Protein AF-A0A6V8LZK1-F1 (afdb_monomer)

Solvent-accessible surface area (backbone atoms only — not comparable to full-atom values): 6368 Å² total; per-residue (Å²): 115,73,73,61,58,57,55,56,58,60,57,60,65,61,64,75,71,76,67,86,68,78,70,72,68,50,53,73,65,57,48,47,48,55,44,41,63,78,51,80,70,53,90,83,42,76,43,63,66,56,31,49,52,51,48,60,58,57,66,62,90,64,95,36,36,70,60,36,37,53,35,37,53,54,48,45,53,53,49,44,75,75,33,73,91,47,84,35,54,64,56,52,52,51,35,41,53,46,43,43,50,36,24,43,32,64,46,62,128

pLDDT: mean 81.81, std 16.85, range [48.75, 98.25]

Sequence (109 aa):
MRAILVSLLAAASLILLAGCKNPPKMSLDEFQEFCNDEFGYAEDCDSGPICSGYAQAVSRQFQGVKDCVAACNAQDKAYWMENVMTDCAAVVGNATDWCDQYCRRKYQQ

Foldseek 3Di:
DVVVVVVVVVVVVVVVVPPPDQPAAADLVNLLCVLQVVDPCPVFDHLNVLLVLLSVLQVDDDPALVVQLVSLVVSLVVVCVVCVPGPCNVSSVSSSVSSSVNRCRNGPD

Radius of gyration: 20.29 Å; Cα contacts (8 Å, |Δi|>4): 91; chains: 1; bounding box: 30×31×66 Å

Structure (mmCIF, N/CA/C/O backbone):
data_AF-A0A6V8LZK1-F1
#
_entry.id   AF-A0A6V8LZK1-F1
#
loop_
_atom_site.group_PDB
_atom_site.id
_atom_site.type_symbol
_atom_site.label_atom_id
_atom_site.label_alt_id
_atom_site.label_comp_id
_atom_site.label_asym_id
_atom_site.label_entity_id
_atom_site.label_seq_id
_atom_site.pdbx_PDB_ins_code
_atom_site.Cartn_x
_atom_site.Cartn_y
_atom_site.Cartn_z
_atom_site.occupancy
_atom_site.B_iso_or_equiv
_atom_site.auth_seq_id
_atom_site.auth_comp_id
_atom_site.auth_asym_id
_atom_site.auth_atom_id
_atom_site.pdbx_PDB_model_num
ATOM 1 N N . MET A 1 1 ? 5.197 20.648 53.336 1.00 48.75 1 MET A N 1
ATOM 2 C CA . MET A 1 1 ? 6.047 20.643 52.119 1.00 48.75 1 MET A CA 1
ATOM 3 C C . MET A 1 1 ? 6.101 19.284 51.411 1.00 48.75 1 MET A C 1
ATOM 5 O O . MET A 1 1 ? 5.897 19.266 50.209 1.00 48.75 1 MET A O 1
ATOM 9 N N . ARG A 1 2 ? 6.280 18.144 52.105 1.00 51.41 2 ARG A N 1
ATOM 10 C CA . ARG A 1 2 ? 6.302 16.803 51.466 1.00 51.41 2 ARG A CA 1
ATOM 11 C C . ARG A 1 2 ? 4.983 16.369 50.794 1.00 51.41 2 ARG A C 1
ATOM 13 O O . ARG A 1 2 ? 5.030 15.755 49.740 1.00 51.41 2 ARG A O 1
ATOM 20 N N . ALA A 1 3 ? 3.825 16.740 51.347 1.00 48.75 3 ALA A N 1
ATOM 21 C CA . ALA A 1 3 ? 2.515 16.389 50.774 1.00 48.75 3 ALA A CA 1
ATOM 22 C C . ALA A 1 3 ? 2.174 17.140 49.468 1.00 48.75 3 ALA A C 1
ATOM 24 O O . ALA A 1 3 ? 1.406 16.645 48.646 1.00 48.75 3 ALA A O 1
ATOM 25 N N . ILE A 1 4 ? 2.779 18.315 49.255 1.00 53.53 4 ILE A N 1
ATOM 26 C CA . ILE A 1 4 ? 2.552 19.140 48.056 1.00 53.53 4 ILE A CA 1
ATOM 27 C C . ILE A 1 4 ? 3.290 18.533 46.854 1.00 53.53 4 ILE A C 1
ATOM 29 O O . ILE A 1 4 ? 2.759 18.501 45.749 1.00 53.53 4 ILE A O 1
ATOM 33 N N . LEU A 1 5 ? 4.478 17.963 47.088 1.00 51.28 5 LEU A N 1
ATOM 34 C CA . LEU A 1 5 ? 5.279 17.313 46.047 1.00 51.28 5 LEU A CA 1
ATOM 35 C C . LEU A 1 5 ? 4.611 16.042 45.497 1.00 51.28 5 LEU A C 1
ATOM 37 O O . LEU A 1 5 ? 4.674 15.799 44.299 1.00 51.28 5 LEU A O 1
ATOM 41 N N . VAL A 1 6 ? 3.910 15.267 46.333 1.00 54.66 6 VAL A N 1
ATOM 42 C CA . VAL A 1 6 ? 3.239 14.026 45.891 1.00 54.66 6 VAL A CA 1
ATOM 43 C C . VAL A 1 6 ? 2.012 14.314 45.012 1.00 54.66 6 VAL A C 1
ATOM 45 O O . VAL A 1 6 ? 1.749 13.577 44.066 1.00 54.66 6 VAL A O 1
ATOM 48 N N . SER A 1 7 ? 1.301 15.420 45.259 1.00 52.94 7 SER A N 1
ATOM 49 C CA . SER A 1 7 ? 0.118 15.799 44.465 1.00 52.94 7 SER A CA 1
ATOM 50 C C . SER A 1 7 ? 0.472 16.311 43.061 1.00 52.94 7 SER A C 1
ATOM 52 O O . SER A 1 7 ? -0.296 16.112 42.124 1.00 52.94 7 SER A O 1
ATOM 54 N N . LEU A 1 8 ? 1.651 16.921 42.889 1.00 53.28 8 LEU A N 1
ATOM 55 C CA . LEU A 1 8 ? 2.128 17.403 41.585 1.00 53.28 8 LEU A CA 1
ATOM 56 C C . LEU A 1 8 ? 2.546 16.259 40.647 1.00 53.28 8 LEU A C 1
ATOM 58 O O . LEU A 1 8 ? 2.294 16.335 39.446 1.00 53.28 8 LEU A O 1
ATOM 62 N N . LEU A 1 9 ? 3.118 15.175 41.181 1.00 53.59 9 LEU A N 1
ATOM 63 C CA . LEU A 1 9 ? 3.473 13.996 40.381 1.00 53.59 9 LEU A CA 1
ATOM 64 C C . LEU A 1 9 ? 2.246 13.184 39.935 1.00 53.59 9 LEU A C 1
ATOM 66 O O . LEU A 1 9 ? 2.261 12.623 38.845 1.00 53.59 9 LEU A O 1
ATOM 70 N N . ALA A 1 10 ? 1.167 13.158 40.723 1.00 54.75 10 ALA A N 1
ATOM 71 C CA . ALA A 1 10 ? -0.072 12.479 40.334 1.00 54.75 10 ALA A CA 1
ATOM 72 C C . ALA A 1 10 ? -0.823 13.208 39.200 1.00 54.75 10 ALA A C 1
ATOM 74 O O . ALA A 1 10 ? -1.440 12.561 38.355 1.00 54.75 10 ALA A O 1
ATOM 75 N N . ALA A 1 11 ? -0.737 14.541 39.144 1.00 53.81 11 ALA A N 1
ATOM 76 C CA . ALA A 1 11 ? -1.372 15.341 38.094 1.00 53.81 11 ALA A CA 1
ATOM 77 C C . ALA A 1 11 ? -0.665 15.218 36.728 1.00 53.81 11 ALA A C 1
ATOM 79 O O . ALA A 1 11 ? -1.324 15.278 35.692 1.00 53.81 11 ALA A O 1
ATOM 80 N N . ALA A 1 12 ? 0.654 14.994 36.710 1.00 54.16 12 ALA A N 1
ATOM 81 C CA . ALA A 1 12 ? 1.421 14.823 35.472 1.00 54.16 12 ALA A CA 1
ATOM 82 C C . ALA A 1 12 ? 1.098 13.502 34.741 1.00 54.16 12 ALA A C 1
ATOM 84 O O . ALA A 1 12 ? 1.126 13.449 33.512 1.00 54.16 12 ALA A O 1
ATOM 85 N N . SER A 1 13 ? 0.723 12.451 35.477 1.00 55.66 13 SER A N 1
ATOM 86 C CA . SER A 1 13 ? 0.399 11.130 34.916 1.00 55.66 13 SER A CA 1
ATOM 87 C C . SER A 1 13 ? -0.952 11.074 34.191 1.00 55.66 13 SER A C 1
ATOM 89 O O . SER A 1 13 ? -1.173 10.177 33.382 1.00 55.66 13 SER A O 1
ATOM 91 N N . LEU A 1 14 ? -1.860 12.022 34.451 1.00 53.47 14 LEU A N 1
ATOM 92 C CA . LEU A 1 14 ? -3.196 12.071 33.837 1.00 53.47 14 LEU A CA 1
ATOM 93 C C . LEU A 1 14 ? -3.204 12.717 32.442 1.00 53.47 14 LEU A C 1
ATOM 95 O O . LEU A 1 14 ? -4.124 12.474 31.666 1.00 53.47 14 LEU A O 1
ATOM 99 N N . ILE A 1 15 ? -2.176 13.497 32.087 1.00 56.38 15 ILE A N 1
ATOM 100 C CA . ILE A 1 15 ? -2.093 14.179 30.782 1.00 56.38 15 ILE A CA 1
ATOM 101 C C . ILE A 1 15 ? -1.661 13.204 29.668 1.00 56.38 15 ILE A C 1
ATOM 103 O O . ILE A 1 15 ? -2.043 13.370 28.513 1.00 56.38 15 ILE A O 1
ATOM 107 N N . LEU A 1 16 ? -0.946 12.127 30.012 1.00 55.62 16 LEU A N 1
ATOM 108 C CA . LEU A 1 16 ? -0.469 11.118 29.054 1.00 55.62 16 LEU A CA 1
ATOM 109 C C . LEU A 1 16 ? -1.567 10.170 28.532 1.00 55.62 16 LEU A C 1
ATOM 111 O O . LEU A 1 16 ? -1.339 9.459 27.559 1.00 55.62 16 LEU A O 1
ATOM 115 N N . LEU A 1 17 ? -2.761 10.166 29.135 1.00 54.41 17 LEU A N 1
ATOM 116 C CA . LEU A 1 17 ? -3.891 9.323 28.710 1.00 54.41 17 LEU A CA 1
ATOM 117 C C . LEU A 1 17 ? -4.844 10.018 27.726 1.00 54.41 17 LEU A C 1
ATOM 119 O O . LEU A 1 17 ? -5.719 9.366 27.162 1.00 54.41 17 LEU A O 1
ATOM 123 N N . ALA A 1 18 ? -4.681 11.321 27.482 1.00 56.41 18 ALA A N 1
ATOM 124 C CA . ALA A 1 18 ? -5.583 12.091 26.621 1.00 56.41 18 ALA A CA 1
ATOM 125 C C . ALA A 1 18 ? -5.246 12.018 25.112 1.00 56.41 18 ALA A C 1
ATOM 127 O O . ALA A 1 18 ? -5.877 12.708 24.315 1.00 56.41 18 ALA A O 1
ATOM 128 N N . GLY A 1 19 ? -4.256 11.213 24.703 1.00 54.88 19 GLY A N 1
ATOM 129 C CA . GLY A 1 19 ? -3.653 11.305 23.365 1.00 54.88 19 GLY A CA 1
ATOM 130 C C . GLY A 1 19 ? -4.038 10.252 22.319 1.00 54.88 19 GLY A C 1
ATOM 131 O O . GLY A 1 19 ? -3.775 10.473 21.142 1.00 54.88 19 GLY A O 1
ATOM 132 N N . CYS A 1 20 ? -4.654 9.123 22.676 1.00 63.34 20 CYS A N 1
ATOM 133 C CA . CYS A 1 20 ? -4.915 8.048 21.706 1.00 63.34 20 CYS A CA 1
ATOM 134 C C . CYS A 1 20 ? -6.268 8.225 21.003 1.00 63.34 20 CYS A C 1
ATOM 136 O O . CYS A 1 20 ? -7.178 7.417 21.183 1.00 63.34 20 C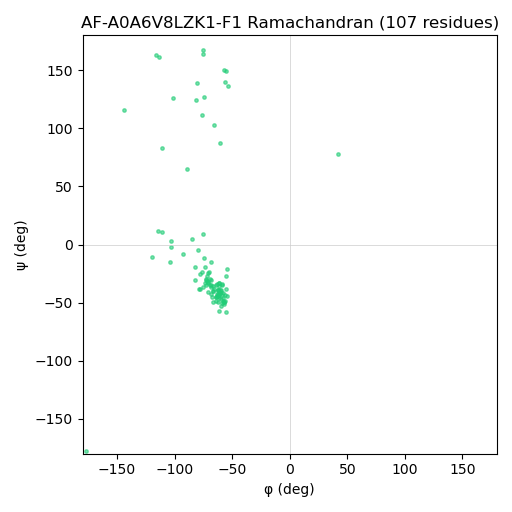YS A O 1
ATOM 138 N N . LYS A 1 21 ? -6.439 9.292 20.214 1.00 68.25 21 LYS A N 1
ATOM 139 C CA . LYS A 1 21 ? -7.570 9.362 19.277 1.00 68.25 21 LYS A CA 1
ATOM 140 C C . LYS A 1 21 ? -7.194 8.577 18.023 1.00 68.25 21 LYS A C 1
ATOM 142 O O . LYS A 1 21 ? -6.163 8.867 17.419 1.00 68.25 21 LYS A O 1
ATOM 147 N N . ASN A 1 22 ? -8.015 7.596 17.642 1.00 69.69 22 ASN A N 1
ATOM 148 C CA . ASN A 1 22 ? -7.816 6.867 16.390 1.00 69.69 22 ASN A CA 1
ATOM 149 C C . ASN A 1 22 ? -7.727 7.872 15.225 1.00 69.69 22 ASN A C 1
ATOM 151 O O . ASN A 1 22 ? -8.516 8.829 15.199 1.00 69.69 22 ASN A O 1
ATOM 155 N N . PRO A 1 23 ? -6.775 7.690 14.290 1.00 79.19 23 PRO A N 1
ATOM 156 C CA . PRO A 1 23 ? -6.687 8.540 13.112 1.00 79.19 23 PRO A CA 1
ATOM 157 C C . PRO A 1 23 ? -8.028 8.536 12.364 1.00 79.19 23 PRO A C 1
ATOM 159 O O . PRO A 1 23 ? -8.760 7.541 12.416 1.00 79.19 23 PRO A O 1
ATOM 162 N N . PRO A 1 24 ? -8.380 9.641 11.684 1.00 85.94 24 PRO A N 1
ATOM 163 C CA . PRO A 1 24 ? -9.608 9.693 10.908 1.00 85.94 24 PRO A CA 1
ATOM 164 C C . PRO A 1 24 ? -9.630 8.573 9.861 1.00 85.94 24 PRO A C 1
ATOM 166 O O . PRO A 1 24 ? -8.585 8.134 9.367 1.00 85.94 24 PRO A O 1
ATOM 169 N N . LYS A 1 25 ? -10.843 8.118 9.528 1.00 90.69 25 LYS A N 1
ATOM 170 C CA . LYS A 1 25 ? -11.046 7.175 8.427 1.00 90.69 25 LYS A CA 1
ATOM 171 C C . LYS A 1 25 ? -10.468 7.773 7.148 1.00 90.69 25 LYS A C 1
ATOM 173 O O . LYS A 1 25 ? -10.644 8.960 6.907 1.00 90.69 25 LYS A O 1
ATOM 178 N N . MET A 1 26 ? -9.821 6.929 6.356 1.00 93.25 26 MET A N 1
ATOM 179 C CA . MET A 1 26 ? -9.294 7.276 5.041 1.00 93.25 26 MET A CA 1
ATOM 180 C C . MET A 1 26 ? -10.257 6.747 3.977 1.00 93.25 26 MET A C 1
ATOM 182 O O . MET A 1 26 ? -10.633 5.570 3.999 1.00 93.25 26 MET A O 1
ATOM 186 N N . SER A 1 27 ? -10.697 7.623 3.085 1.00 94.75 27 SER A N 1
ATOM 187 C CA . SER A 1 27 ? -11.436 7.278 1.873 1.00 94.75 27 SER A CA 1
ATOM 188 C C . SER A 1 27 ? -10.506 6.680 0.815 1.00 94.75 27 SER A C 1
ATOM 190 O O . SER A 1 27 ? -9.285 6.692 0.955 1.00 94.75 27 SER A O 1
ATOM 192 N N . LEU A 1 28 ? -11.086 6.082 -0.227 1.00 94.62 28 LEU A N 1
ATOM 193 C CA . LEU A 1 28 ? -10.286 5.498 -1.305 1.00 94.62 28 LEU A CA 1
ATOM 194 C C . LEU A 1 28 ? -9.584 6.582 -2.139 1.00 94.62 28 LEU A C 1
ATOM 196 O O . LEU A 1 28 ? -8.452 6.371 -2.558 1.00 94.62 28 LEU A O 1
ATOM 200 N N . ASP A 1 29 ? -10.232 7.735 -2.316 1.00 94.31 29 ASP A N 1
ATOM 201 C CA . ASP A 1 29 ? -9.661 8.874 -3.038 1.00 94.31 29 ASP A CA 1
ATOM 202 C C . ASP A 1 29 ? -8.481 9.471 -2.259 1.00 94.31 29 ASP A C 1
ATOM 204 O O . ASP A 1 29 ? -7.406 9.626 -2.824 1.00 94.31 29 ASP A O 1
ATOM 208 N N . GLU A 1 30 ? -8.621 9.669 -0.940 1.00 94.31 30 GLU A N 1
ATOM 209 C CA . GLU A 1 30 ? -7.506 10.106 -0.079 1.00 94.31 30 GLU A CA 1
ATOM 210 C C . GLU A 1 30 ? -6.341 9.108 -0.102 1.00 94.31 30 GLU A C 1
ATOM 212 O O . GLU A 1 30 ? -5.183 9.509 -0.153 1.00 94.31 30 GLU A O 1
ATOM 217 N N . PHE A 1 31 ? -6.626 7.801 -0.082 1.00 94.12 31 PHE A N 1
ATOM 218 C CA . PHE A 1 31 ? -5.587 6.781 -0.251 1.00 94.12 31 PHE A CA 1
ATOM 219 C C . PHE A 1 31 ? -4.840 6.965 -1.580 1.00 94.12 31 PHE A C 1
ATOM 221 O O . PHE A 1 31 ? -3.609 6.951 -1.599 1.00 94.12 31 PHE A O 1
ATOM 228 N N . GLN A 1 32 ? -5.580 7.132 -2.679 1.00 92.06 32 GLN A N 1
ATOM 229 C CA . GLN A 1 32 ? -5.003 7.275 -4.010 1.00 92.06 32 GLN A CA 1
ATOM 230 C C . GLN A 1 32 ? -4.151 8.548 -4.093 1.00 92.06 32 GLN A C 1
ATOM 232 O O . GLN A 1 32 ? -3.040 8.490 -4.608 1.00 92.06 32 GLN A O 1
ATOM 237 N N . GLU A 1 33 ? -4.631 9.671 -3.564 1.00 91.75 33 GLU A N 1
ATOM 238 C CA . GLU A 1 33 ? -3.884 10.932 -3.508 1.00 91.75 33 GLU A CA 1
ATOM 239 C C . GLU A 1 33 ? -2.587 10.775 -2.706 1.00 91.75 33 GLU A C 1
ATOM 241 O O . GLU A 1 33 ? -1.512 11.022 -3.244 1.00 91.75 33 GLU A O 1
ATOM 246 N N . PHE A 1 34 ? -2.648 10.259 -1.472 1.00 91.62 34 PHE A N 1
ATOM 247 C CA . PHE A 1 34 ? -1.453 10.101 -0.634 1.00 91.62 34 PHE A CA 1
ATOM 248 C C . PHE A 1 34 ? -0.419 9.143 -1.227 1.00 91.62 34 PHE A C 1
ATOM 250 O O . PHE A 1 34 ? 0.778 9.416 -1.162 1.00 91.62 34 PHE A O 1
ATOM 257 N N . CYS A 1 35 ? -0.871 8.047 -1.838 1.00 90.81 35 CYS A N 1
ATOM 258 C CA . CYS A 1 35 ? 0.020 7.099 -2.496 1.00 90.81 35 CYS A CA 1
ATOM 259 C C . CYS A 1 35 ? 0.776 7.742 -3.671 1.00 90.81 35 CYS A C 1
ATOM 261 O O . CYS A 1 35 ? 1.964 7.479 -3.856 1.00 90.81 35 CYS A O 1
ATOM 263 N N . ASN A 1 36 ? 0.105 8.598 -4.452 1.00 88.19 36 ASN A N 1
ATOM 264 C CA . ASN A 1 36 ? 0.718 9.260 -5.604 1.00 88.19 36 ASN A CA 1
ATOM 265 C C . ASN A 1 36 ? 1.601 10.453 -5.203 1.00 88.19 36 ASN A C 1
ATOM 267 O O . ASN A 1 36 ? 2.667 10.629 -5.790 1.00 88.19 36 ASN A O 1
ATOM 271 N N . ASP A 1 37 ? 1.193 11.239 -4.202 1.00 84.88 37 ASP A N 1
ATOM 272 C CA . ASP A 1 37 ? 1.870 12.479 -3.796 1.00 84.88 37 ASP A CA 1
ATOM 273 C C . ASP A 1 37 ? 3.209 12.250 -3.081 1.00 84.88 37 ASP A C 1
ATOM 275 O O . ASP A 1 37 ? 4.094 13.107 -3.136 1.00 84.88 37 ASP A O 1
ATOM 279 N N . GLU A 1 38 ? 3.395 11.107 -2.411 1.00 72.69 38 GLU A N 1
ATOM 280 C CA . GLU A 1 38 ? 4.63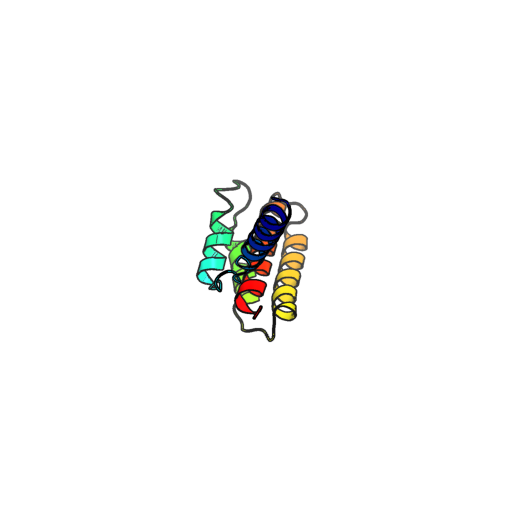8 10.827 -1.675 1.00 72.69 38 GLU A CA 1
ATOM 281 C C . GLU A 1 38 ? 5.852 10.630 -2.603 1.00 72.69 38 GLU A C 1
ATOM 283 O O . GLU A 1 38 ? 7.000 10.765 -2.177 1.00 72.69 38 GLU A O 1
ATOM 288 N N . PHE A 1 39 ? 5.609 10.422 -3.900 1.00 64.44 39 PHE A N 1
ATOM 289 C CA . PHE A 1 39 ? 6.631 10.366 -4.936 1.00 64.44 39 PHE A CA 1
ATOM 290 C C . PHE A 1 39 ? 6.521 11.580 -5.845 1.00 64.44 39 PHE A C 1
ATOM 292 O O . PHE A 1 39 ? 5.965 11.520 -6.939 1.00 64.44 39 PHE A O 1
ATOM 299 N N . GLY A 1 40 ? 7.115 12.691 -5.416 1.00 52.19 40 GLY A N 1
ATOM 300 C CA . GLY A 1 40 ? 7.474 13.764 -6.335 1.00 52.19 40 GLY A CA 1
ATOM 301 C C . GLY A 1 40 ? 8.467 13.235 -7.373 1.00 52.19 40 GLY A C 1
ATOM 302 O O . GLY A 1 40 ? 9.666 13.314 -7.144 1.00 52.19 40 GLY A O 1
ATOM 303 N N . TYR A 1 41 ? 7.953 12.663 -8.467 1.00 52.62 41 TYR A N 1
ATOM 304 C CA . TYR A 1 41 ? 8.678 12.155 -9.635 1.00 52.62 41 TYR A CA 1
ATOM 305 C C . TYR A 1 41 ? 9.962 11.380 -9.289 1.00 52.62 41 TYR A C 1
ATOM 307 O O . TYR A 1 41 ? 11.072 11.880 -9.462 1.00 52.62 4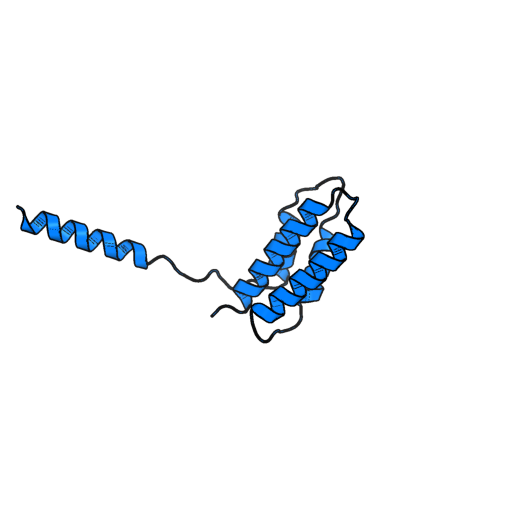1 TYR A O 1
ATOM 315 N N . ALA A 1 42 ? 9.829 10.122 -8.854 1.00 57.09 42 ALA A N 1
ATOM 316 C CA . ALA A 1 42 ? 10.911 9.171 -9.096 1.00 57.09 42 ALA A CA 1
ATOM 317 C C . ALA A 1 42 ? 10.973 8.981 -10.622 1.00 57.09 42 ALA A C 1
ATOM 319 O O . ALA A 1 42 ? 10.089 8.343 -11.184 1.00 57.09 42 ALA A O 1
ATOM 320 N N . GLU A 1 43 ? 11.940 9.612 -11.299 1.00 59.62 43 GLU A N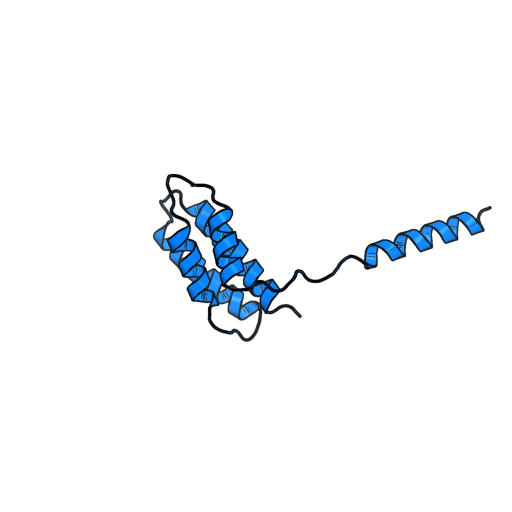 1
ATOM 321 C CA . GLU A 1 43 ? 11.980 9.717 -12.773 1.00 59.62 43 GLU A CA 1
ATOM 322 C C . GLU A 1 43 ? 11.897 8.355 -13.495 1.00 59.62 43 GLU A C 1
ATOM 324 O O . GLU A 1 43 ? 11.453 8.297 -14.640 1.00 59.62 43 GLU A O 1
ATOM 329 N N . ASP A 1 44 ? 12.228 7.264 -12.798 1.00 73.06 44 ASP A N 1
ATOM 330 C CA . ASP A 1 44 ? 12.279 5.903 -13.336 1.00 73.06 44 ASP A CA 1
ATOM 331 C C . ASP A 1 44 ? 11.078 5.012 -12.952 1.00 73.06 44 ASP A C 1
ATOM 333 O O . ASP A 1 44 ? 11.004 3.863 -13.393 1.00 73.06 44 ASP A O 1
ATOM 337 N N . CYS A 1 45 ? 10.120 5.502 -12.149 1.00 81.31 45 CYS A N 1
ATOM 338 C CA . CYS A 1 45 ? 8.951 4.715 -11.747 1.00 81.31 45 CYS A CA 1
ATOM 339 C C . CYS A 1 45 ? 7.660 5.538 -11.623 1.00 81.31 45 CYS A C 1
ATOM 341 O O . CYS A 1 45 ? 7.516 6.377 -10.734 1.00 81.31 45 CYS A O 1
ATOM 343 N N . ASP A 1 46 ? 6.682 5.232 -12.479 1.00 85.06 46 ASP A N 1
ATOM 344 C CA . ASP A 1 46 ? 5.344 5.826 -12.426 1.00 85.06 46 ASP A CA 1
ATOM 345 C C . ASP A 1 46 ? 4.519 5.212 -11.280 1.00 85.06 46 ASP A C 1
ATOM 347 O O . ASP A 1 46 ? 4.139 4.036 -11.312 1.00 85.06 46 ASP A O 1
ATOM 351 N N . SER A 1 47 ? 4.234 6.018 -10.255 1.00 87.25 47 SER A N 1
ATOM 352 C CA . SER A 1 47 ? 3.419 5.625 -9.103 1.00 87.25 47 SER A CA 1
ATOM 353 C C . SER A 1 47 ? 1.939 5.450 -9.449 1.00 87.25 47 SER A C 1
ATOM 355 O O . SER A 1 47 ? 1.260 4.663 -8.787 1.00 87.25 47 SER A O 1
ATOM 357 N N . GLY A 1 48 ? 1.443 6.085 -10.517 1.00 89.75 48 GLY A N 1
ATOM 358 C CA . GLY A 1 48 ? 0.030 6.080 -10.900 1.00 89.75 48 GLY A CA 1
ATOM 359 C C . GLY A 1 48 ? -0.553 4.671 -11.069 1.00 89.75 48 GLY A C 1
ATOM 360 O O . GLY A 1 48 ? -1.509 4.316 -10.365 1.00 89.75 48 GLY A O 1
ATOM 361 N N . PRO A 1 49 ? 0.013 3.835 -11.962 1.00 91.12 49 PRO A N 1
ATOM 362 C CA . PRO A 1 49 ? -0.417 2.453 -12.153 1.00 91.12 49 PRO A CA 1
ATOM 363 C C . PRO A 1 49 ? -0.272 1.599 -10.888 1.00 91.12 49 PRO A C 1
ATOM 365 O O . PRO A 1 49 ? -1.188 0.842 -10.557 1.00 91.12 49 PRO A O 1
ATOM 368 N N . ILE A 1 50 ? 0.833 1.755 -10.147 1.00 91.62 50 ILE A N 1
ATOM 369 C CA . ILE A 1 50 ? 1.097 0.991 -8.919 1.00 91.62 50 ILE A CA 1
ATOM 370 C C . ILE A 1 50 ? 0.008 1.287 -7.884 1.00 91.62 50 ILE A C 1
ATOM 372 O O . ILE A 1 50 ? -0.724 0.375 -7.484 1.00 91.62 50 ILE A O 1
ATOM 376 N N . CYS A 1 51 ? -0.167 2.562 -7.527 1.00 93.44 51 CYS A N 1
ATOM 377 C CA . CYS A 1 51 ? -1.168 3.031 -6.573 1.00 93.44 51 CYS A CA 1
ATOM 378 C C . CYS A 1 51 ? -2.592 2.650 -6.997 1.00 93.44 51 CYS A C 1
ATOM 380 O O . CYS A 1 51 ? -3.372 2.173 -6.172 1.00 93.44 51 CYS A O 1
ATOM 382 N N . SER A 1 52 ? -2.919 2.772 -8.290 1.00 94.94 52 SER A N 1
ATOM 383 C CA . SER A 1 52 ? -4.224 2.358 -8.823 1.00 94.94 52 SER A CA 1
ATOM 384 C C . SER A 1 52 ? -4.495 0.861 -8.623 1.00 94.94 52 SER A C 1
ATOM 386 O O . SER A 1 52 ? -5.607 0.485 -8.246 1.00 94.94 52 SER A O 1
ATOM 388 N N . GLY A 1 53 ? -3.485 0.001 -8.796 1.00 95.75 53 GLY A N 1
ATOM 389 C CA . GLY A 1 53 ? -3.621 -1.434 -8.530 1.00 95.75 53 GLY A CA 1
ATOM 390 C C . GLY A 1 53 ? -3.922 -1.741 -7.063 1.00 95.75 53 GLY A C 1
ATOM 391 O O . GLY A 1 53 ? -4.823 -2.530 -6.773 1.00 95.75 53 GLY A O 1
ATOM 392 N N . TYR A 1 54 ? -3.254 -1.064 -6.123 1.00 96.81 54 TYR A N 1
ATOM 393 C CA . TYR A 1 54 ? -3.592 -1.193 -4.700 1.00 96.81 54 TYR A CA 1
ATOM 394 C C . TYR A 1 54 ? -4.999 -0.671 -4.394 1.00 96.81 54 TYR A C 1
ATOM 396 O O . TYR A 1 54 ? -5.761 -1.377 -3.731 1.00 96.81 54 TYR A O 1
ATOM 404 N N . ALA A 1 55 ? -5.397 0.497 -4.921 1.00 96.94 55 ALA A N 1
ATOM 405 C CA . ALA A 1 55 ? -6.763 1.011 -4.758 1.00 96.94 55 ALA A CA 1
ATOM 406 C C . ALA A 1 55 ? -7.799 0.005 -5.257 1.00 96.94 55 ALA A C 1
ATOM 408 O O . ALA A 1 55 ? -8.802 -0.244 -4.587 1.00 96.94 55 ALA A O 1
ATOM 409 N N . GLN A 1 56 ? -7.556 -0.610 -6.416 1.00 97.75 56 GLN A N 1
ATOM 410 C CA . GLN A 1 56 ? -8.445 -1.627 -6.961 1.00 97.75 56 GLN A CA 1
ATOM 411 C C . GLN A 1 56 ? -8.530 -2.844 -6.032 1.00 97.75 56 GLN A C 1
ATOM 413 O O . GLN A 1 56 ? -9.643 -3.301 -5.745 1.00 97.75 56 GLN A O 1
ATOM 418 N N . ALA A 1 57 ? -7.398 -3.318 -5.501 1.00 97.38 57 ALA A N 1
ATOM 419 C CA . ALA A 1 57 ? -7.345 -4.441 -4.568 1.00 97.38 57 ALA A CA 1
ATOM 420 C C . ALA A 1 57 ? -8.168 -4.192 -3.290 1.00 97.38 57 ALA A C 1
ATOM 422 O O . ALA A 1 57 ? -8.811 -5.119 -2.787 1.00 97.38 57 ALA A O 1
ATOM 423 N N . VAL A 1 58 ? -8.214 -2.946 -2.797 1.00 97.50 58 VAL A N 1
ATOM 424 C CA . VAL A 1 58 ? -8.950 -2.576 -1.571 1.00 97.50 58 VAL A CA 1
ATOM 425 C C . VAL A 1 58 ? -10.285 -1.854 -1.795 1.00 97.50 58 VAL A C 1
ATOM 427 O O . VAL A 1 58 ? -10.962 -1.494 -0.827 1.00 97.50 58 VAL A O 1
ATOM 430 N N . SER A 1 59 ? -10.704 -1.681 -3.051 1.00 97.06 59 SER A N 1
ATOM 431 C CA . SER A 1 59 ? -11.932 -0.961 -3.428 1.00 97.06 59 SER A CA 1
ATOM 432 C C . SER A 1 59 ? -13.201 -1.602 -2.859 1.00 97.06 59 SER A C 1
ATOM 434 O O . SER A 1 59 ? -14.158 -0.914 -2.491 1.00 97.06 59 SER A O 1
ATOM 436 N N . ARG A 1 60 ? -13.206 -2.933 -2.732 1.00 95.06 60 ARG A N 1
ATOM 437 C CA . ARG A 1 60 ? -14.319 -3.682 -2.146 1.00 95.06 60 ARG A CA 1
ATOM 438 C C . ARG A 1 60 ? -14.370 -3.552 -0.622 1.00 95.06 60 ARG A C 1
ATOM 440 O O . ARG A 1 60 ? -13.411 -3.178 0.053 1.00 95.06 60 ARG A O 1
ATOM 447 N N . GLN A 1 61 ? -15.513 -3.912 -0.050 1.00 94.56 61 GLN A N 1
ATOM 448 C CA . GLN A 1 61 ? -15.651 -4.024 1.398 1.00 94.56 61 GLN A CA 1
ATOM 449 C C . GLN A 1 61 ? -15.089 -5.364 1.901 1.00 94.56 61 GLN A C 1
ATOM 451 O O . GLN A 1 61 ? -15.303 -6.406 1.285 1.00 94.56 61 GLN A O 1
ATOM 456 N N . PHE A 1 62 ? -14.391 -5.329 3.035 1.00 96.31 62 PHE A N 1
ATOM 457 C CA . PHE A 1 62 ? -13.819 -6.486 3.727 1.00 96.31 62 PHE A CA 1
ATOM 458 C C . PHE A 1 62 ? -14.461 -6.661 5.105 1.00 96.31 62 PHE A C 1
ATOM 460 O O . PHE A 1 62 ? -15.085 -5.737 5.629 1.00 96.31 62 PHE A O 1
ATOM 467 N N . GLN A 1 63 ? -14.304 -7.847 5.701 1.00 95.19 63 GLN A N 1
ATOM 468 C CA . GLN A 1 63 ? -14.857 -8.149 7.028 1.00 95.19 63 GLN A CA 1
ATOM 469 C C . GLN A 1 63 ? -14.040 -7.518 8.163 1.00 95.19 63 GLN A C 1
ATOM 471 O O . GLN A 1 63 ? -14.570 -7.273 9.244 1.00 95.19 63 GLN A O 1
ATOM 476 N N . GLY A 1 64 ? -12.764 -7.217 7.922 1.00 95.31 64 GLY A N 1
ATOM 477 C CA . GLY A 1 64 ? -11.908 -6.553 8.893 1.00 95.31 64 GLY A CA 1
ATOM 478 C C . GLY A 1 64 ? -10.514 -6.261 8.353 1.00 95.31 64 GLY A C 1
ATOM 479 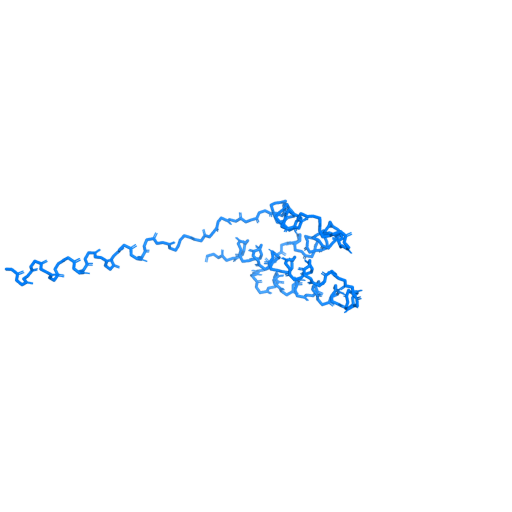O O . GLY A 1 64 ? -10.188 -6.566 7.204 1.00 95.31 64 GLY A O 1
ATOM 480 N N . VAL A 1 65 ? -9.677 -5.691 9.223 1.00 96.50 65 VAL A N 1
ATOM 481 C CA . VAL A 1 65 ? -8.305 -5.264 8.896 1.00 96.50 65 VAL A CA 1
ATOM 482 C C . VAL A 1 65 ? -7.493 -6.408 8.295 1.00 96.50 65 VAL A C 1
ATOM 484 O O . VAL A 1 65 ? -6.829 -6.209 7.287 1.00 96.50 65 VAL A O 1
ATOM 487 N N . LYS A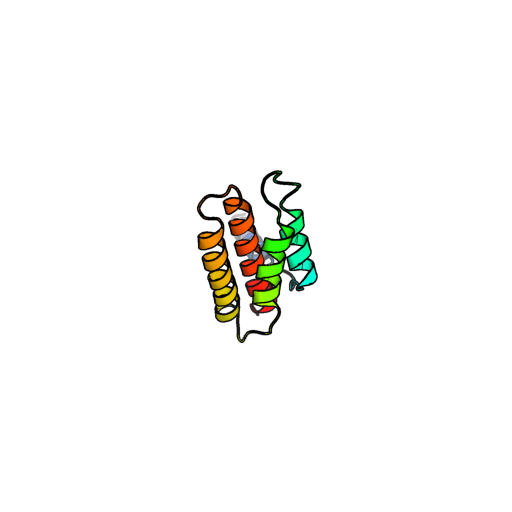 1 66 ? -7.581 -7.612 8.876 1.00 96.94 66 LYS A N 1
ATOM 488 C CA . LYS A 1 66 ? -6.809 -8.781 8.435 1.00 96.94 66 LYS A CA 1
ATOM 489 C C . LYS A 1 66 ? -7.064 -9.129 6.967 1.00 96.94 66 LYS A C 1
ATOM 491 O O . LYS A 1 66 ? -6.111 -9.353 6.230 1.00 96.94 66 LYS A O 1
ATOM 496 N N . ASP A 1 67 ? -8.326 -9.157 6.547 1.00 97.69 67 ASP A N 1
ATOM 497 C CA . ASP A 1 67 ? -8.683 -9.542 5.177 1.00 97.69 67 ASP A CA 1
ATOM 498 C C . ASP A 1 67 ? -8.340 -8.442 4.170 1.00 97.69 67 ASP A C 1
ATOM 500 O O . ASP A 1 67 ? -7.964 -8.738 3.038 1.00 97.69 67 ASP A O 1
ATOM 504 N N . CYS A 1 68 ? -8.440 -7.178 4.589 1.00 98.25 68 CYS A N 1
ATOM 505 C CA . CYS A 1 68 ? -8.023 -6.038 3.779 1.00 98.25 68 CYS A CA 1
ATOM 506 C C . CYS A 1 68 ? -6.500 -6.039 3.564 1.00 98.25 68 CYS A C 1
ATOM 508 O O . CYS A 1 68 ? -6.044 -6.011 2.425 1.00 98.25 68 CYS A O 1
ATOM 510 N N . VAL A 1 69 ? -5.714 -6.189 4.637 1.00 97.81 69 VAL A N 1
ATOM 511 C CA . VAL A 1 69 ? -4.242 -6.282 4.569 1.00 97.81 69 VAL A CA 1
ATOM 512 C C . VAL A 1 69 ? -3.800 -7.499 3.752 1.00 97.81 69 VAL A C 1
ATOM 514 O O . VAL A 1 69 ? -2.837 -7.429 2.997 1.00 97.81 69 VAL A O 1
ATOM 517 N N . ALA A 1 70 ? -4.525 -8.620 3.820 1.00 98.19 70 ALA A N 1
ATOM 518 C CA . ALA A 1 70 ? -4.238 -9.771 2.966 1.00 98.19 70 ALA A CA 1
ATOM 519 C C . ALA A 1 70 ? -4.376 -9.451 1.464 1.00 98.19 70 ALA A C 1
ATOM 521 O O . ALA A 1 70 ? -3.625 -10.007 0.663 1.00 98.19 70 ALA A O 1
ATOM 522 N N . ALA A 1 71 ? -5.293 -8.556 1.076 1.00 98.19 71 ALA A N 1
ATOM 523 C CA . ALA A 1 71 ? -5.398 -8.080 -0.302 1.00 98.19 71 ALA A CA 1
ATOM 524 C C . ALA A 1 71 ? -4.226 -7.160 -0.684 1.00 98.19 71 ALA A 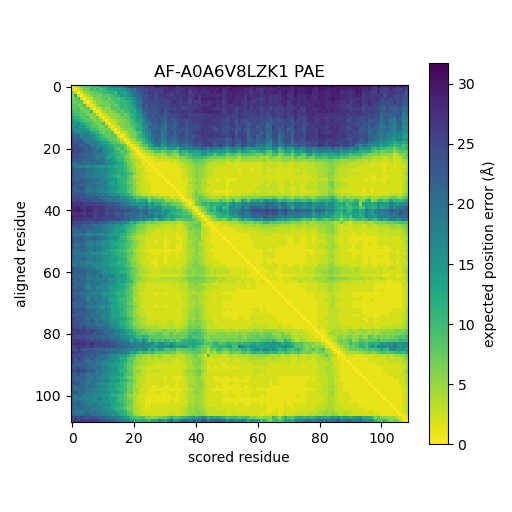C 1
ATOM 526 O O . ALA A 1 71 ? -3.672 -7.336 -1.767 1.00 98.19 71 ALA A O 1
ATOM 527 N N . CYS A 1 72 ? -3.794 -6.265 0.216 1.00 97.88 72 CYS A N 1
ATOM 528 C CA . CYS A 1 72 ? -2.580 -5.458 0.025 1.00 97.88 72 CYS A CA 1
ATOM 529 C C . CYS A 1 72 ? -1.349 -6.348 -0.201 1.00 97.88 72 CYS A C 1
ATOM 531 O O . CYS A 1 72 ? -0.651 -6.196 -1.195 1.00 97.88 72 CYS A O 1
ATOM 533 N N . ASN A 1 73 ? -1.143 -7.355 0.654 1.00 97.25 73 ASN A N 1
ATOM 534 C CA . ASN A 1 73 ? -0.019 -8.292 0.553 1.00 97.25 73 ASN A CA 1
ATOM 535 C C . ASN A 1 73 ? -0.047 -9.131 -0.734 1.00 97.25 73 ASN A C 1
ATOM 537 O O . ASN A 1 73 ? 0.997 -9.494 -1.273 1.00 97.25 73 ASN A O 1
ATOM 541 N N . ALA A 1 74 ? -1.240 -9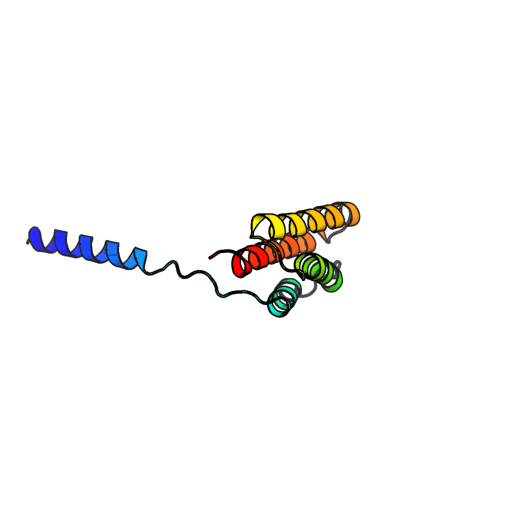.487 -1.221 1.00 97.00 74 ALA A N 1
ATOM 542 C CA . ALA A 1 74 ? -1.372 -10.200 -2.487 1.00 97.00 74 ALA A CA 1
ATOM 543 C C . ALA A 1 74 ? -0.950 -9.317 -3.671 1.00 97.00 74 ALA A C 1
ATOM 545 O O . ALA A 1 74 ? -0.271 -9.807 -4.574 1.00 97.00 74 ALA A O 1
ATOM 546 N N . GLN A 1 75 ? -1.315 -8.031 -3.636 1.00 96.38 75 GLN A N 1
ATOM 547 C CA . GLN A 1 75 ? -0.915 -7.048 -4.639 1.00 96.38 75 GLN A CA 1
ATOM 548 C C . GLN A 1 75 ? 0.589 -6.747 -4.575 1.00 96.38 75 GLN A C 1
ATOM 550 O O . GLN A 1 75 ? 1.246 -6.748 -5.611 1.00 96.38 75 GLN A O 1
ATOM 555 N N . ASP A 1 76 ? 1.144 -6.590 -3.373 1.00 94.50 76 ASP A N 1
ATOM 556 C CA . ASP A 1 76 ? 2.583 -6.421 -3.140 1.00 94.50 76 ASP A CA 1
ATOM 557 C C . ASP A 1 76 ? 3.384 -7.570 -3.738 1.00 94.50 76 ASP A C 1
ATOM 559 O O . ASP A 1 76 ? 4.295 -7.355 -4.528 1.00 94.50 76 ASP A O 1
ATOM 563 N N . LYS A 1 77 ? 2.974 -8.814 -3.473 1.00 93.88 77 LYS A N 1
ATOM 564 C CA . LYS A 1 77 ? 3.625 -9.983 -4.065 1.00 93.88 77 LYS A CA 1
ATOM 565 C C . LYS A 1 77 ? 3.564 -9.975 -5.596 1.00 93.88 77 LYS A C 1
ATOM 567 O O . LYS A 1 77 ? 4.536 -10.387 -6.229 1.00 93.88 77 LYS A O 1
ATOM 572 N N . ALA A 1 78 ? 2.441 -9.559 -6.185 1.00 92.31 78 ALA A N 1
ATOM 573 C CA . ALA A 1 78 ? 2.313 -9.443 -7.636 1.00 92.31 78 ALA A CA 1
ATOM 574 C C . ALA A 1 78 ? 3.303 -8.405 -8.184 1.00 92.31 78 ALA A C 1
ATOM 576 O O . ALA A 1 78 ? 4.100 -8.730 -9.063 1.00 92.31 78 ALA A O 1
ATOM 577 N N . TYR A 1 79 ? 3.345 -7.215 -7.582 1.00 90.31 79 TYR A N 1
ATOM 578 C CA . TYR A 1 79 ? 4.258 -6.163 -8.008 1.00 90.31 79 TYR A CA 1
ATOM 579 C C . TYR A 1 79 ? 5.721 -6.473 -7.739 1.00 90.31 79 TYR A C 1
ATOM 581 O O . TYR A 1 79 ? 6.543 -6.135 -8.580 1.00 90.31 79 TYR A O 1
ATOM 589 N N . TRP A 1 80 ? 6.066 -7.156 -6.648 1.00 83.50 80 TRP A N 1
ATOM 590 C CA . TRP A 1 80 ? 7.432 -7.626 -6.421 1.00 83.50 80 TRP A CA 1
ATOM 591 C C . TRP A 1 80 ? 7.850 -8.543 -7.570 1.00 83.50 80 TRP A C 1
ATOM 593 O O . TRP A 1 80 ? 8.873 -8.307 -8.193 1.00 83.50 80 TRP A O 1
ATOM 603 N N . MET A 1 81 ? 7.042 -9.543 -7.939 1.00 81.94 81 MET A N 1
ATOM 604 C CA . MET A 1 81 ? 7.392 -10.442 -9.051 1.00 81.94 81 MET A CA 1
ATOM 605 C C . MET A 1 81 ? 7.589 -9.701 -10.383 1.00 81.94 81 MET A C 1
ATOM 607 O O . MET A 1 81 ? 8.445 -10.098 -11.170 1.00 81.94 81 MET A O 1
ATOM 611 N N . GLU A 1 82 ? 6.831 -8.633 -10.622 1.00 80.62 82 GLU A N 1
ATOM 612 C CA . GLU A 1 82 ? 6.897 -7.827 -11.848 1.00 80.62 82 GLU A CA 1
ATOM 613 C C . GLU A 1 82 ? 8.031 -6.785 -11.837 1.00 80.62 82 GLU A C 1
ATOM 615 O O . GLU A 1 82 ? 8.599 -6.484 -12.885 1.00 80.62 82 GLU A O 1
ATOM 620 N N . ASN A 1 83 ? 8.396 -6.270 -10.661 1.00 69.88 83 ASN A N 1
ATOM 621 C CA . ASN A 1 83 ? 9.323 -5.147 -10.472 1.00 69.88 83 ASN A CA 1
ATOM 622 C C . ASN A 1 83 ? 10.625 -5.550 -9.765 1.00 69.88 83 ASN A C 1
ATOM 624 O O . ASN A 1 83 ? 11.419 -4.697 -9.385 1.00 69.88 83 ASN A O 1
ATOM 628 N N . VAL A 1 84 ? 10.883 -6.856 -9.612 1.00 67.31 84 VAL A N 1
ATOM 629 C CA . VAL A 1 84 ? 12.049 -7.401 -8.888 1.00 67.31 84 VAL A CA 1
ATOM 630 C C . VAL A 1 84 ? 13.394 -6.884 -9.409 1.00 67.31 84 VAL A C 1
ATOM 632 O O . VAL A 1 84 ? 14.368 -6.821 -8.663 1.00 67.31 84 VAL A O 1
ATOM 635 N N . MET A 1 85 ? 13.440 -6.511 -10.689 1.00 63.53 85 MET A N 1
ATOM 636 C CA . MET A 1 85 ? 14.629 -6.009 -11.379 1.00 63.53 85 MET A CA 1
ATOM 637 C C . MET A 1 85 ? 14.539 -4.517 -11.742 1.00 63.53 85 MET A C 1
ATOM 639 O O . MET A 1 85 ? 15.355 -4.061 -12.540 1.00 63.53 85 MET A O 1
ATOM 643 N N . THR A 1 86 ? 13.546 -3.776 -11.236 1.00 75.25 86 THR A N 1
ATOM 644 C CA . THR A 1 86 ? 13.326 -2.359 -11.575 1.00 75.25 86 THR A CA 1
ATOM 645 C C . THR A 1 86 ? 13.559 -1.452 -10.367 1.00 75.25 86 THR A C 1
ATOM 647 O O . THR A 1 86 ? 13.513 -1.888 -9.216 1.00 75.25 86 THR A O 1
ATOM 650 N N . ASP A 1 87 ? 13.760 -0.158 -10.619 1.00 79.56 87 ASP A N 1
ATOM 651 C CA . ASP A 1 87 ? 13.947 0.860 -9.573 1.00 79.56 87 ASP A CA 1
ATOM 652 C C . ASP A 1 87 ? 12.629 1.246 -8.861 1.00 79.56 87 ASP A C 1
ATOM 654 O O . ASP A 1 87 ? 12.585 2.146 -8.023 1.00 79.56 87 ASP A O 1
ATOM 658 N N . CYS A 1 88 ? 11.541 0.514 -9.132 1.00 84.62 88 CYS A N 1
ATOM 659 C CA . CYS A 1 88 ? 10.215 0.727 -8.549 1.00 84.62 88 CYS A CA 1
ATOM 660 C C . CYS A 1 88 ? 10.031 0.155 -7.138 1.00 84.62 88 CYS A C 1
ATOM 662 O O . CYS A 1 88 ? 8.974 0.355 -6.538 1.00 84.62 88 CYS A O 1
ATOM 664 N N . ALA A 1 89 ? 11.016 -0.557 -6.581 1.00 85.69 89 ALA A N 1
ATOM 665 C CA . ALA A 1 89 ? 10.869 -1.234 -5.290 1.00 85.69 89 ALA A CA 1
ATOM 666 C C . ALA A 1 89 ? 10.441 -0.285 -4.152 1.00 85.69 89 ALA A C 1
ATOM 668 O O . ALA A 1 89 ? 9.608 -0.652 -3.324 1.00 85.69 89 ALA A O 1
ATOM 669 N N . ALA A 1 90 ? 10.959 0.948 -4.136 1.00 84.88 90 ALA A N 1
ATOM 670 C CA . ALA A 1 90 ? 10.565 1.960 -3.155 1.00 84.88 90 ALA A CA 1
ATOM 671 C C . ALA A 1 90 ? 9.102 2.405 -3.331 1.00 84.88 90 ALA A C 1
ATOM 673 O O . ALA A 1 90 ? 8.380 2.545 -2.345 1.00 84.88 90 ALA A O 1
ATOM 674 N N . VAL A 1 91 ? 8.651 2.565 -4.581 1.00 88.69 91 VAL A N 1
ATOM 675 C CA . VAL A 1 91 ? 7.266 2.933 -4.913 1.00 88.69 91 VAL A CA 1
ATOM 676 C C . VAL A 1 91 ? 6.286 1.849 -4.484 1.00 88.69 91 VAL A C 1
ATOM 678 O O . VAL A 1 91 ? 5.284 2.147 -3.838 1.00 88.69 91 VAL A O 1
ATOM 681 N N . VAL A 1 92 ? 6.612 0.585 -4.763 1.00 90.88 92 VAL A N 1
ATOM 682 C CA . VAL A 1 92 ? 5.816 -0.567 -4.316 1.00 90.88 92 VAL A CA 1
ATOM 683 C C . VAL A 1 92 ? 5.753 -0.627 -2.787 1.00 90.88 92 VAL A C 1
ATOM 685 O O . VAL A 1 92 ? 4.663 -0.755 -2.236 1.00 90.88 92 VAL A O 1
ATOM 688 N N . GLY A 1 93 ? 6.887 -0.463 -2.097 1.00 90.19 93 GLY A N 1
ATOM 689 C CA . GLY A 1 93 ? 6.943 -0.470 -0.631 1.00 90.19 93 GLY A CA 1
ATOM 690 C C . GLY A 1 93 ? 6.031 0.578 0.013 1.00 90.19 93 GLY A C 1
ATOM 691 O O . GLY A 1 93 ? 5.203 0.241 0.858 1.00 90.19 93 GLY A O 1
ATOM 692 N N . ASN A 1 94 ? 6.103 1.832 -0.438 1.00 89.38 94 ASN A N 1
ATOM 693 C CA . ASN A 1 94 ? 5.240 2.889 0.099 1.00 89.38 94 ASN A CA 1
ATOM 694 C C . ASN A 1 94 ? 3.764 2.689 -0.272 1.00 89.38 94 ASN A C 1
ATOM 696 O O . ASN A 1 94 ? 2.882 2.978 0.537 1.00 89.38 94 ASN A O 1
ATOM 700 N N . ALA A 1 95 ? 3.467 2.189 -1.476 1.00 93.31 95 ALA A N 1
ATOM 701 C CA . ALA A 1 95 ? 2.094 1.868 -1.857 1.00 93.31 95 ALA A CA 1
ATOM 702 C C . ALA A 1 95 ? 1.505 0.769 -0.954 1.00 93.31 95 ALA A C 1
ATOM 704 O O . ALA A 1 95 ? 0.353 0.878 -0.518 1.00 93.31 95 ALA A O 1
ATOM 705 N N . THR A 1 96 ? 2.309 -0.240 -0.595 1.00 95.44 96 THR A N 1
ATOM 706 C CA . THR A 1 96 ? 1.954 -1.252 0.411 1.00 95.44 96 THR A CA 1
ATOM 707 C C . THR A 1 96 ? 1.682 -0.610 1.773 1.00 95.44 96 THR A C 1
ATOM 709 O O . THR A 1 96 ? 0.637 -0.881 2.367 1.00 95.44 96 THR A O 1
ATOM 712 N N . ASP A 1 97 ? 2.547 0.292 2.244 1.00 94.88 97 ASP A N 1
ATOM 713 C CA . ASP A 1 97 ? 2.371 0.977 3.531 1.00 94.88 97 ASP A CA 1
ATOM 714 C C . ASP A 1 97 ? 1.086 1.820 3.577 1.00 94.88 97 ASP A C 1
ATOM 716 O O . ASP A 1 97 ? 0.336 1.780 4.562 1.00 94.88 97 ASP A O 1
ATOM 720 N N . TRP A 1 98 ? 0.772 2.554 2.506 1.00 96.19 98 TRP A N 1
ATOM 721 C CA . TRP A 1 98 ? -0.486 3.299 2.403 1.00 96.19 98 TRP A CA 1
ATOM 722 C C . TRP A 1 98 ? -1.706 2.385 2.346 1.00 96.19 98 TRP A C 1
ATOM 724 O O . TRP A 1 98 ? -2.725 2.692 2.970 1.00 96.19 98 TRP A O 1
ATOM 734 N N . CYS A 1 99 ? -1.606 1.246 1.658 1.00 97.31 99 CYS A N 1
ATOM 735 C CA . CYS A 1 99 ? -2.671 0.247 1.613 1.00 97.31 99 CYS A CA 1
ATOM 736 C C . CYS A 1 99 ? -2.961 -0.305 3.019 1.00 97.31 99 CYS A C 1
ATOM 738 O O . CYS A 1 99 ? -4.115 -0.369 3.459 1.00 97.31 99 CYS A O 1
ATOM 740 N N . ASP A 1 100 ? -1.911 -0.598 3.784 1.00 96.88 100 ASP A N 1
ATOM 741 C CA . ASP A 1 100 ? -2.004 -1.037 5.174 1.00 96.88 100 ASP A CA 1
ATOM 742 C C . ASP A 1 100 ? -2.642 0.027 6.077 1.00 96.88 100 ASP A C 1
ATOM 744 O O . ASP A 1 100 ? -3.531 -0.275 6.887 1.00 96.88 100 ASP A O 1
ATOM 748 N N . GLN A 1 101 ? -2.234 1.290 5.926 1.00 95.62 101 GLN A N 1
ATOM 749 C CA . GLN A 1 101 ? -2.830 2.411 6.650 1.00 95.62 101 GLN A CA 1
ATOM 750 C C . GLN A 1 101 ? -4.310 2.595 6.307 1.00 95.62 101 GLN A C 1
ATOM 752 O O . GLN A 1 101 ? -5.118 2.797 7.219 1.00 95.62 101 GLN A O 1
ATOM 757 N N . TYR A 1 102 ? -4.685 2.482 5.033 1.00 96.69 102 TYR A N 1
ATOM 758 C CA . TYR A 1 102 ? -6.076 2.515 4.594 1.00 96.69 102 TYR A CA 1
ATOM 759 C C . TYR A 1 102 ? -6.895 1.423 5.287 1.00 96.69 102 TYR A C 1
ATOM 761 O O . TYR A 1 102 ? -7.916 1.709 5.917 1.00 96.69 102 TYR A O 1
ATOM 769 N N . CYS A 1 103 ? -6.418 0.176 5.253 1.00 97.00 103 CYS A N 1
ATOM 770 C CA . CYS A 1 103 ? -7.091 -0.954 5.886 1.00 97.00 103 CYS A CA 1
ATOM 771 C C . CYS A 1 103 ? -7.281 -0.748 7.394 1.00 97.00 103 CYS A C 1
ATOM 773 O O . CYS A 1 103 ? -8.362 -0.997 7.936 1.00 97.00 103 CYS A O 1
ATOM 775 N N . ARG A 1 104 ? -6.248 -0.254 8.079 1.00 95.56 104 ARG A N 1
ATOM 776 C CA . ARG A 1 104 ? -6.296 0.052 9.513 1.00 95.56 104 ARG A CA 1
ATOM 777 C C . ARG A 1 104 ? -7.292 1.164 9.819 1.00 95.56 104 ARG A C 1
ATOM 779 O O . ARG A 1 104 ? -8.162 0.975 10.660 1.00 95.56 104 ARG A O 1
ATOM 786 N N . ARG A 1 105 ? -7.249 2.277 9.087 1.00 94.25 105 ARG A N 1
ATOM 787 C CA . ARG A 1 105 ? -8.155 3.422 9.288 1.00 94.25 105 ARG A CA 1
ATOM 788 C C . ARG A 1 105 ? -9.605 3.112 8.909 1.00 94.25 105 ARG A C 1
ATOM 790 O O . ARG A 1 105 ? -10.521 3.678 9.499 1.00 94.25 105 ARG A O 1
ATOM 797 N N . LYS A 1 106 ? -9.841 2.223 7.940 1.00 93.94 106 LYS A N 1
ATOM 798 C CA . LYS A 1 106 ? -11.191 1.833 7.504 1.00 93.94 106 LYS A CA 1
ATOM 799 C C . LYS A 1 106 ? -11.858 0.841 8.458 1.00 9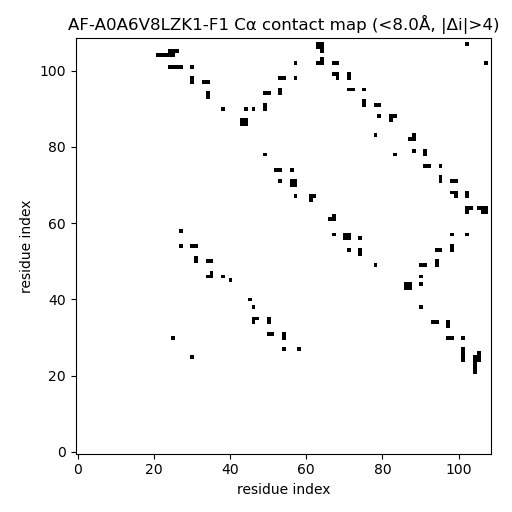3.94 106 LYS A C 1
ATOM 801 O O . LYS A 1 106 ? -13.066 0.951 8.678 1.00 93.94 106 LYS A O 1
ATOM 806 N N . TYR A 1 107 ? -11.092 -0.110 9.004 1.00 91.00 107 TYR A N 1
ATOM 807 C CA . TYR A 1 107 ? -11.639 -1.272 9.719 1.00 91.00 107 TYR A CA 1
ATOM 808 C C . TYR A 1 107 ? -11.220 -1.412 11.191 1.00 91.00 107 TYR A C 1
ATOM 810 O O . TYR A 1 107 ? -11.808 -2.251 11.873 1.00 91.00 107 TYR A O 1
ATOM 818 N N . GLN A 1 108 ? -10.251 -0.650 11.713 1.00 80.88 108 GLN A N 1
ATOM 819 C CA . GLN A 1 108 ? -10.048 -0.588 13.167 1.00 80.88 108 GLN A CA 1
ATOM 820 C C . GLN A 1 108 ? -11.157 0.263 13.792 1.00 80.88 108 GLN A C 1
ATOM 822 O O . GLN A 1 108 ? -11.413 1.385 13.354 1.00 80.88 108 GLN A O 1
ATOM 827 N N . GLN A 1 109 ? -11.829 -0.311 14.791 1.00 58.09 109 GLN A N 1
ATOM 828 C CA . GLN A 1 109 ? -12.801 0.362 15.651 1.00 58.09 109 GLN A CA 1
ATOM 829 C C . GLN A 1 109 ? -12.119 0.750 16.958 1.00 58.09 109 GLN A C 1
ATOM 831 O O . GLN A 1 109 ? -11.471 -0.143 17.550 1.00 58.09 109 GLN A O 1
#

Organism: NCBI:txid2730080

Mean predicted aligned error: 9.65 Å

Secondary structure (DSSP, 8-state):
-HHHHHHHHHHHTTGGGS--PPPPPPPHHHHHHHHHHT-S--TT--HHHHHHHHHHHHSS--SSHHHHHHHHHHHHHHHHHHHTTSTTHHHHHHHHHHHHHHHHHHH--